Protein AF-A0A6B2LRW6-F1 (afdb_monomer_lite)

Foldseek 3Di:
DCPVQVDDDDPPDPVNVVCVVVVDDPQFADDDVRPDDSGDDDDDDDPDPDDVCVVVVVVVVVVVVVVVVVVVVVVVVVVVVVVVVVVVVVVVVVVVVVVVCVVVVVVVVVD

pLDDT: mean 87.36, std 7.26, range [53.78, 96.31]

Sequence (111 aa):
MAQGLSTPIDSKNKGFQMLLKMGYKEGQTIGKSKTGIKEPLPLYFKEDRAGIGDAVSTQNAEKFDNRKRKLEDEKNKTDFTKNQRRKIDSKKTTSSIIKIVTHICPQLDEQ

Structure (mmCIF, N/CA/C/O backbone):
data_AF-A0A6B2LRW6-F1
#
_entry.id   AF-A0A6B2LRW6-F1
#
loop_
_atom_site.group_PDB
_atom_site.id
_atom_site.type_symbol
_atom_site.label_atom_id
_atom_site.label_alt_id
_atom_site.label_comp_id
_atom_site.label_asym_id
_atom_site.label_entity_id
_atom_site.label_seq_id
_atom_site.pdbx_PDB_ins_code
_atom_site.Cartn_x
_atom_site.Cartn_y
_atom_site.Cartn_z
_atom_site.occupancy
_atom_site.B_iso_or_equiv
_atom_site.auth_seq_id
_atom_site.auth_comp_id
_atom_site.auth_asym_id
_atom_site.auth_atom_id
_atom_site.pdbx_PDB_model_num
ATOM 1 N N . MET A 1 1 ? -11.306 -13.309 5.985 1.00 53.78 1 MET A N 1
ATOM 2 C CA . MET A 1 1 ? -11.338 -13.393 7.467 1.00 53.78 1 MET A CA 1
ATOM 3 C C . MET A 1 1 ? -11.278 -12.027 8.181 1.00 53.78 1 MET A C 1
ATOM 5 O O . MET A 1 1 ? -11.100 -12.004 9.388 1.00 53.78 1 MET A O 1
ATOM 9 N N . ALA A 1 2 ? -11.502 -10.886 7.508 1.00 61.56 2 ALA A N 1
ATOM 10 C CA . ALA A 1 2 ? -11.421 -9.553 8.139 1.00 61.56 2 ALA A CA 1
ATOM 11 C C . ALA A 1 2 ? -12.759 -8.993 8.678 1.00 61.56 2 ALA A C 1
ATOM 13 O O . ALA A 1 2 ? -12.787 -7.914 9.262 1.00 61.56 2 ALA A O 1
ATOM 14 N N . GLN A 1 3 ? -13.874 -9.711 8.496 1.00 64.31 3 GLN A N 1
ATOM 15 C CA . GLN A 1 3 ? -15.220 -9.194 8.788 1.00 64.31 3 GLN A CA 1
ATOM 16 C C . GLN A 1 3 ? -15.404 -8.778 10.259 1.00 64.31 3 GLN A C 1
ATOM 18 O O . GLN A 1 3 ? -16.048 -7.769 10.520 1.00 64.31 3 GLN A O 1
ATOM 23 N N . GLY A 1 4 ? -14.773 -9.484 11.206 1.00 73.62 4 GLY A N 1
ATOM 24 C CA . GLY A 1 4 ? -14.889 -9.185 12.639 1.00 73.62 4 GLY A CA 1
ATOM 25 C C . GLY A 1 4 ? -14.174 -7.913 13.112 1.00 73.62 4 GLY A C 1
ATOM 26 O O . GLY A 1 4 ? -14.477 -7.434 14.197 1.00 73.62 4 GLY A O 1
ATOM 27 N N . LEU A 1 5 ? -13.245 -7.356 12.323 1.00 80.38 5 LEU A N 1
ATOM 28 C CA . LEU A 1 5 ? -12.550 -6.100 12.649 1.00 80.38 5 LEU A CA 1
ATOM 29 C C . LEU A 1 5 ? -13.197 -4.875 11.991 1.00 80.38 5 LEU A C 1
ATOM 31 O O . LEU A 1 5 ? -12.910 -3.750 12.387 1.00 80.38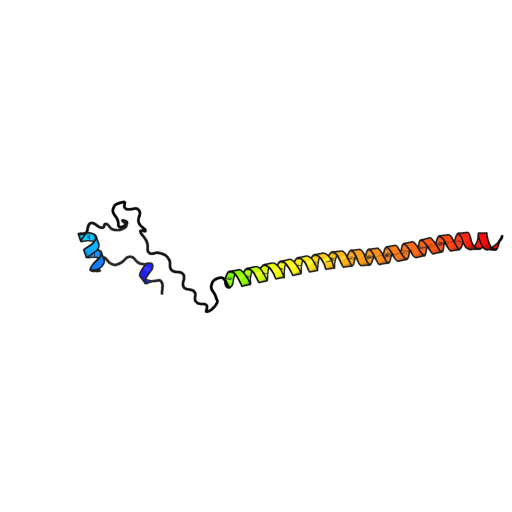 5 LEU A O 1
ATOM 35 N N . SER A 1 6 ? -14.053 -5.086 10.988 1.00 80.69 6 SER A N 1
ATOM 36 C CA . SER A 1 6 ? -14.677 -4.002 10.224 1.00 80.69 6 SER A CA 1
ATOM 37 C C . SER A 1 6 ? -15.953 -3.466 10.870 1.00 80.69 6 SER A C 1
ATOM 39 O O . SER A 1 6 ? -16.372 -2.356 10.550 1.00 80.69 6 SER A O 1
ATOM 41 N N . THR A 1 7 ? -16.602 -4.253 11.728 1.00 85.69 7 THR A N 1
ATOM 42 C CA . THR A 1 7 ? -17.865 -3.878 12.369 1.00 85.69 7 THR A CA 1
ATOM 43 C C . THR A 1 7 ? -17.651 -3.580 13.848 1.00 85.69 7 THR A C 1
ATOM 45 O O . THR A 1 7 ? -17.003 -4.380 14.530 1.00 85.69 7 THR A O 1
ATOM 48 N N . PRO A 1 8 ? -18.218 -2.484 14.382 1.00 84.69 8 PRO A N 1
ATOM 49 C CA . PRO A 1 8 ? -18.192 -2.234 15.815 1.00 84.69 8 PRO A CA 1
ATOM 50 C C . PRO A 1 8 ? -18.918 -3.353 16.574 1.00 84.69 8 PRO A C 1
ATOM 52 O O . PRO A 1 8 ? -19.867 -3.961 16.076 1.00 84.69 8 PRO A O 1
ATOM 55 N N . ILE A 1 9 ? -18.458 -3.623 17.796 1.00 88.00 9 ILE A N 1
ATOM 56 C CA . ILE A 1 9 ? -19.089 -4.599 18.689 1.00 88.00 9 ILE A CA 1
ATOM 57 C C . ILE A 1 9 ? -20.477 -4.084 19.097 1.00 88.00 9 ILE A C 1
ATOM 59 O O . ILE A 1 9 ? -20.622 -2.920 19.459 1.00 88.00 9 ILE A O 1
ATOM 63 N N . ASP A 1 10 ? -21.484 -4.962 19.079 1.00 90.38 10 ASP A N 1
ATOM 64 C CA . ASP A 1 10 ? -22.848 -4.617 19.491 1.00 90.38 10 ASP A CA 1
ATOM 65 C C . ASP A 1 10 ? -22.928 -4.229 20.981 1.00 90.38 10 ASP A C 1
ATOM 67 O O . ASP A 1 10 ? -22.291 -4.828 21.850 1.00 90.38 10 ASP A O 1
ATOM 71 N N . SER A 1 11 ? -23.810 -3.279 21.278 1.00 89.88 11 SER A N 1
ATOM 72 C CA . SER A 1 11 ? -24.218 -2.826 22.610 1.00 89.88 11 SER A CA 1
ATOM 73 C C . SER A 1 11 ? -24.648 -3.946 23.571 1.00 89.88 11 SER A C 1
ATOM 75 O O . SER A 1 11 ? -24.484 -3.843 24.791 1.00 89.88 11 SER A O 1
ATOM 77 N N . LYS A 1 12 ? -25.173 -5.058 23.042 1.00 94.12 12 LYS A N 1
ATOM 78 C CA . LYS A 1 12 ? -25.557 -6.243 23.827 1.00 94.12 12 LYS A CA 1
ATOM 79 C C . LYS A 1 12 ? -24.356 -7.059 24.311 1.00 94.12 12 LYS A C 1
ATOM 81 O O . LYS A 1 12 ? -24.509 -7.918 25.179 1.00 94.12 12 LYS A O 1
ATOM 86 N N . ASN A 1 13 ? -23.162 -6.814 23.772 1.00 93.81 13 ASN A N 1
ATOM 87 C CA . ASN A 1 13 ? -21.953 -7.511 24.181 1.00 93.81 13 ASN A CA 1
ATOM 88 C C . ASN A 1 13 ? -21.572 -7.130 25.621 1.00 93.81 13 ASN A C 1
ATOM 90 O O . ASN A 1 13 ? -21.430 -5.955 25.963 1.00 93.81 13 ASN A O 1
ATOM 94 N N . LYS A 1 14 ? -21.343 -8.139 26.467 1.00 96.31 14 LYS A N 1
ATOM 95 C CA . LYS A 1 14 ? -20.979 -7.943 27.879 1.00 96.31 14 LYS A CA 1
ATOM 96 C C . LYS A 1 14 ? -19.704 -7.108 28.055 1.00 96.31 14 LYS A C 1
ATOM 98 O O . LYS A 1 14 ? -19.637 -6.296 28.973 1.00 96.31 14 LYS A O 1
ATOM 103 N N . GLY A 1 15 ? -18.716 -7.273 27.175 1.00 93.75 15 GLY A N 1
ATOM 104 C CA . GLY A 1 15 ? -17.478 -6.494 27.200 1.00 93.75 15 GLY A CA 1
ATOM 105 C C . GLY A 1 15 ? -17.720 -5.016 26.902 1.00 93.75 15 GLY A C 1
ATOM 106 O O . GLY A 1 15 ? -17.191 -4.153 27.597 1.00 93.75 15 GLY A O 1
ATOM 107 N N . PHE A 1 16 ? -18.597 -4.715 25.942 1.00 93.88 16 PHE A N 1
ATOM 108 C CA . PHE A 1 16 ? -18.989 -3.341 25.638 1.00 93.88 16 PHE A CA 1
ATOM 109 C C . PHE A 1 16 ? -19.717 -2.679 26.820 1.00 93.88 16 PHE A C 1
ATOM 111 O O . PHE A 1 16 ? -19.375 -1.569 27.225 1.00 93.88 16 PHE A O 1
ATOM 118 N N . GLN A 1 17 ? -20.644 -3.398 27.458 1.00 95.81 17 GLN A N 1
ATOM 119 C CA . GLN A 1 17 ? -21.328 -2.919 28.666 1.00 95.81 17 GLN A CA 1
ATOM 120 C C . GLN A 1 17 ? -20.363 -2.680 29.834 1.00 95.81 17 GLN A C 1
ATOM 122 O O . GLN A 1 17 ? -20.522 -1.721 30.590 1.00 95.81 17 GLN A O 1
ATOM 127 N N . MET A 1 18 ? -19.354 -3.539 29.989 1.00 96.06 18 MET A N 1
ATOM 128 C CA . MET A 1 18 ? -18.320 -3.370 31.007 1.00 96.06 18 MET A CA 1
ATOM 129 C C . MET A 1 18 ? -17.465 -2.127 30.740 1.00 96.06 18 MET A C 1
ATOM 131 O O . MET A 1 18 ? -17.226 -1.355 31.666 1.00 96.06 18 MET A O 1
ATOM 135 N N . LEU A 1 19 ? -17.068 -1.887 29.486 1.00 93.62 19 LEU A N 1
ATOM 136 C CA . LEU A 1 19 ? -16.335 -0.682 29.095 1.00 93.62 19 LEU A CA 1
ATOM 137 C C . LEU A 1 19 ? -17.122 0.584 29.453 1.00 93.62 19 LEU A C 1
ATOM 139 O O . LEU A 1 19 ? -16.569 1.474 30.102 1.00 93.62 19 LEU A O 1
ATOM 143 N N . LEU A 1 20 ? -18.410 0.648 29.098 1.00 93.75 20 LEU A N 1
ATOM 144 C CA . LEU A 1 20 ? -19.276 1.783 29.443 1.00 93.75 20 LEU A CA 1
ATOM 145 C C . LEU A 1 20 ? -19.310 2.035 30.958 1.00 93.75 20 LEU A C 1
ATOM 147 O O . LEU A 1 20 ? -19.159 3.173 31.401 1.00 93.75 20 LEU A O 1
ATOM 151 N N . LYS A 1 21 ? -19.433 0.974 31.768 1.00 95.75 21 LYS A N 1
ATOM 152 C CA . LYS A 1 21 ? -19.405 1.072 33.240 1.00 95.75 21 LYS A CA 1
ATOM 153 C C . LYS A 1 21 ? -18.060 1.548 33.792 1.00 95.75 21 LYS A C 1
ATOM 155 O O . LYS A 1 21 ? -18.028 2.146 34.861 1.00 95.75 21 LYS A O 1
ATOM 160 N N . MET A 1 22 ? -16.966 1.321 33.069 1.00 93.50 22 MET A N 1
ATOM 161 C CA . MET A 1 22 ? -15.638 1.845 33.404 1.00 93.50 22 MET A CA 1
ATOM 162 C C . MET A 1 22 ? -15.395 3.270 32.881 1.00 93.50 22 MET A C 1
ATOM 164 O O . MET A 1 22 ? -14.281 3.781 32.976 1.00 93.50 22 MET A O 1
ATOM 168 N N . GLY A 1 23 ? -16.423 3.934 32.343 1.00 92.00 23 GLY A N 1
ATOM 169 C CA . GLY A 1 23 ? -16.342 5.315 31.865 1.00 92.00 23 GLY A CA 1
ATOM 170 C C . GLY A 1 23 ? -15.851 5.454 30.424 1.00 92.00 23 GLY A C 1
ATOM 171 O O . GLY A 1 23 ? -15.544 6.567 29.986 1.00 92.00 23 GLY A O 1
ATOM 172 N N . TYR A 1 24 ? -15.778 4.353 29.670 1.00 92.00 24 TYR A N 1
ATOM 173 C CA . TYR A 1 24 ? -15.616 4.414 28.220 1.00 92.00 24 TYR A CA 1
ATOM 174 C C . TYR A 1 24 ? -16.837 5.084 27.578 1.00 92.00 24 TYR A C 1
ATOM 176 O O . TYR A 1 24 ? -17.967 4.903 28.028 1.00 92.00 24 TYR A O 1
ATOM 184 N N . LYS A 1 25 ? -16.611 5.836 26.500 1.00 90.69 25 LYS A N 1
ATOM 185 C CA . LYS A 1 25 ? -17.663 6.420 25.663 1.00 90.69 25 LYS A CA 1
ATOM 186 C C . LYS A 1 25 ? -17.459 5.956 24.233 1.00 90.69 25 LYS A C 1
ATOM 188 O O . LYS A 1 25 ? -16.318 5.850 23.785 1.00 90.69 25 LYS A O 1
ATOM 193 N N . GLU A 1 26 ? -18.554 5.708 23.527 1.00 88.44 26 GLU A N 1
ATOM 194 C CA . GLU A 1 26 ? -18.515 5.265 22.136 1.00 88.44 26 GLU A CA 1
ATOM 195 C C . GLU A 1 26 ? -17.658 6.191 21.273 1.00 88.44 26 GLU A C 1
ATOM 197 O O . GLU A 1 26 ? -17.773 7.416 21.318 1.00 88.44 26 GLU A O 1
ATOM 202 N N . GLY A 1 27 ? -16.742 5.588 20.518 1.00 86.44 27 GLY A N 1
ATOM 203 C CA . GLY A 1 27 ? -15.826 6.308 19.643 1.00 86.44 27 GLY A CA 1
ATOM 204 C C . GLY A 1 27 ? -14.668 7.020 20.350 1.00 86.44 27 GLY A C 1
ATOM 205 O O . GLY A 1 27 ? -13.854 7.639 19.661 1.00 86.44 27 GLY A O 1
ATOM 206 N N . GLN A 1 28 ? -14.555 6.921 21.678 1.00 89.38 28 GLN A N 1
ATOM 207 C CA . GLN A 1 28 ? -13.398 7.402 22.428 1.00 89.38 28 GLN A CA 1
ATOM 208 C C . GLN A 1 28 ? -12.24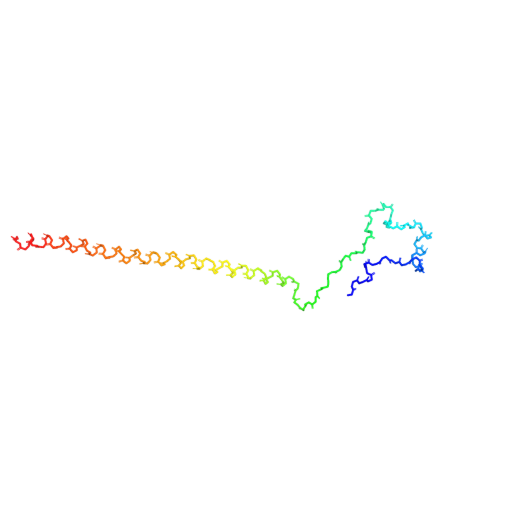5 6.390 22.353 1.00 89.38 28 GLN A C 1
ATOM 210 O O . GLN A 1 28 ? -12.447 5.191 22.174 1.00 89.38 28 GLN A O 1
ATOM 215 N N . THR A 1 29 ? -11.020 6.866 22.536 1.00 91.75 29 THR A N 1
ATOM 216 C CA . THR A 1 29 ? -9.835 6.027 22.749 1.00 91.75 29 THR A CA 1
ATOM 217 C C . THR A 1 29 ? -9.687 5.666 24.230 1.00 91.75 29 THR A C 1
ATOM 219 O O . THR A 1 29 ? -10.134 6.411 25.113 1.00 91.75 29 THR A O 1
ATOM 222 N N . ILE A 1 30 ? -8.986 4.572 24.512 1.00 89.00 30 ILE A N 1
ATOM 223 C CA . ILE A 1 30 ? -8.670 4.120 25.874 1.00 89.00 30 ILE A CA 1
ATOM 224 C C . ILE A 1 30 ? -7.356 4.771 26.359 1.00 89.00 30 ILE A C 1
ATOM 226 O O . ILE A 1 30 ? -6.507 5.152 25.554 1.00 89.00 30 ILE A O 1
ATOM 230 N N . GLY A 1 31 ? -7.189 4.909 27.680 1.00 88.56 31 GLY A N 1
ATOM 231 C CA . GLY A 1 31 ? -5.978 5.433 28.326 1.00 88.56 31 GLY A CA 1
ATOM 232 C C . GLY A 1 31 ? -6.133 6.852 28.884 1.00 88.56 31 GLY A C 1
ATOM 233 O O . GLY A 1 31 ? -7.039 7.589 28.500 1.00 88.56 31 GLY A O 1
ATOM 234 N N . LYS A 1 32 ? -5.236 7.241 29.803 1.00 89.44 32 LYS A N 1
ATOM 235 C CA . LYS A 1 32 ? -5.308 8.521 30.542 1.00 89.44 32 LYS A CA 1
ATOM 236 C C . LYS A 1 32 ? -5.352 9.740 29.616 1.00 89.44 32 LYS A C 1
ATOM 238 O O . LYS A 1 32 ? -6.186 10.618 29.800 1.00 89.44 32 LYS A O 1
ATOM 243 N N . SER A 1 33 ? -4.480 9.759 28.610 1.00 89.38 33 SER A N 1
ATOM 244 C CA . SER A 1 33 ? -4.321 10.895 27.694 1.00 89.38 33 SER A CA 1
ATOM 245 C C . SER A 1 33 ? -5.272 10.868 26.497 1.00 89.38 33 SER A C 1
ATOM 247 O O . SER A 1 33 ? -5.275 11.811 25.719 1.00 89.38 33 SER A O 1
ATOM 249 N N . LYS A 1 34 ? -6.068 9.802 26.324 1.00 86.31 34 LYS A N 1
ATOM 250 C CA . LYS A 1 34 ? -6.978 9.619 25.179 1.00 86.31 34 LYS A CA 1
ATOM 251 C C . LYS A 1 34 ? -6.321 9.831 23.795 1.00 86.31 34 LYS A C 1
ATOM 253 O O . LYS A 1 34 ? -6.935 10.372 22.882 1.00 86.31 34 LYS A O 1
ATOM 258 N N . THR A 1 35 ? -5.071 9.401 23.644 1.00 88.56 35 THR A N 1
ATOM 259 C CA . THR A 1 35 ? -4.296 9.467 22.388 1.00 88.56 35 THR A CA 1
ATOM 260 C C . THR A 1 35 ? -4.079 8.094 21.748 1.00 88.56 35 THR A C 1
ATOM 262 O O . THR A 1 35 ? -3.296 7.959 20.812 1.00 88.56 35 THR A O 1
ATOM 265 N N . GLY A 1 36 ? -4.726 7.054 22.282 1.00 89.38 36 GLY A N 1
ATOM 266 C CA . GLY A 1 36 ? -4.591 5.687 21.784 1.00 89.38 36 GLY A CA 1
ATOM 267 C C . GLY A 1 36 ? -5.229 5.481 20.409 1.00 89.38 36 GLY A C 1
ATOM 268 O O . GLY A 1 36 ? -5.914 6.349 19.876 1.00 89.38 36 GLY A O 1
ATOM 269 N N . ILE A 1 37 ? -5.041 4.291 19.846 1.00 90.69 37 ILE A N 1
ATOM 270 C CA . ILE A 1 37 ? -5.666 3.915 18.575 1.00 90.69 37 ILE A CA 1
ATOM 271 C C . ILE A 1 37 ? -7.164 3.663 18.816 1.00 90.69 37 ILE A C 1
ATOM 273 O O . ILE A 1 37 ? -7.539 2.970 19.763 1.00 90.69 37 ILE A O 1
ATOM 277 N N . LYS A 1 38 ? -8.021 4.266 17.984 1.00 88.44 38 LYS A N 1
ATOM 278 C CA . LYS A 1 38 ? -9.486 4.123 18.051 1.00 88.44 38 LYS A CA 1
ATOM 279 C C . LYS A 1 38 ? -9.989 2.876 17.323 1.00 88.44 38 LYS A C 1
ATOM 281 O O . LYS A 1 38 ? -10.960 2.265 17.757 1.00 88.44 38 LYS A O 1
ATOM 286 N N . GLU A 1 39 ? -9.343 2.533 16.218 1.00 87.25 39 GLU A N 1
ATOM 287 C CA . GLU A 1 39 ? -9.729 1.429 15.342 1.00 87.25 39 GLU A CA 1
ATOM 288 C C . GLU A 1 39 ? -8.730 0.272 15.454 1.00 87.25 39 GLU A C 1
ATOM 290 O O . GLU A 1 39 ? -7.569 0.490 15.808 1.00 87.25 39 GLU A O 1
ATOM 295 N N . PRO A 1 40 ? -9.144 -0.973 15.181 1.00 88.81 40 PRO A N 1
ATOM 296 C CA . PRO A 1 40 ? -8.217 -2.096 15.165 1.00 88.81 40 PRO A CA 1
ATOM 297 C C . PRO A 1 40 ? -7.102 -1.903 14.129 1.00 88.81 40 PRO A C 1
ATOM 299 O O . PRO A 1 40 ? -7.325 -1.350 13.053 1.00 88.81 40 PRO A O 1
ATOM 302 N N . LEU A 1 41 ? -5.899 -2.397 14.432 1.00 87.94 41 LEU A N 1
ATOM 303 C CA . LEU A 1 41 ? -4.788 -2.351 13.484 1.00 87.94 41 LEU A CA 1
ATOM 304 C C . LEU A 1 41 ? -5.101 -3.245 12.268 1.00 87.94 41 LEU A C 1
ATOM 306 O O . LEU A 1 41 ? -5.481 -4.406 12.463 1.00 87.94 41 LEU A O 1
ATOM 310 N N . PRO A 1 42 ? -4.921 -2.757 11.026 1.00 84.81 42 PRO A N 1
ATOM 311 C CA . PRO A 1 42 ? -5.108 -3.584 9.846 1.00 84.81 42 PRO A CA 1
ATOM 312 C C . PRO A 1 42 ? -4.068 -4.705 9.823 1.00 84.81 42 PRO A C 1
ATOM 314 O O . PRO A 1 42 ? -2.874 -4.481 10.027 1.00 84.81 42 PRO A O 1
ATOM 317 N N . LEU A 1 43 ? -4.539 -5.921 9.559 1.00 85.44 43 LEU A N 1
ATOM 318 C CA . LEU A 1 43 ? -3.695 -7.100 9.428 1.00 85.44 43 LEU A CA 1
ATOM 319 C C . LEU A 1 43 ? -3.556 -7.457 7.952 1.00 85.44 43 LEU A C 1
ATOM 321 O O . LEU A 1 43 ? -4.553 -7.614 7.247 1.00 85.44 43 LEU A O 1
ATOM 325 N N . TYR A 1 44 ? -2.314 -7.623 7.509 1.00 84.25 44 TYR A N 1
ATOM 326 C CA . TYR A 1 44 ? -1.994 -8.114 6.176 1.00 84.25 44 TYR A CA 1
ATOM 327 C C . TYR A 1 44 ? -1.595 -9.578 6.288 1.00 84.25 44 TYR A C 1
ATOM 329 O O . TYR A 1 44 ? -0.561 -9.908 6.870 1.00 84.25 44 TYR A O 1
ATOM 337 N N . PHE A 1 45 ? -2.430 -10.460 5.750 1.00 84.38 45 PHE A N 1
ATOM 338 C CA . PHE A 1 45 ? -2.119 -11.879 5.689 1.00 84.38 45 PHE A CA 1
ATOM 339 C C . PHE A 1 45 ? -1.351 -12.157 4.409 1.00 84.38 45 PHE A C 1
ATOM 341 O O . PHE A 1 45 ? -1.792 -11.806 3.317 1.00 84.38 45 PHE A O 1
ATOM 348 N N . LYS A 1 46 ? -0.190 -12.787 4.554 1.00 86.94 46 LYS A N 1
ATOM 349 C CA . LYS A 1 46 ? 0.539 -13.315 3.413 1.00 86.94 46 LYS A CA 1
ATOM 350 C C . LYS A 1 46 ? -0.083 -14.654 3.030 1.00 86.94 46 LYS A C 1
ATOM 352 O O . LYS A 1 46 ? -0.038 -15.590 3.823 1.00 86.94 46 LYS A O 1
ATOM 357 N N . GLU A 1 47 ? -0.670 -14.726 1.843 1.00 87.88 47 GLU A N 1
ATOM 358 C CA . GLU A 1 47 ? -1.260 -15.966 1.317 1.00 87.88 47 GLU A CA 1
ATOM 359 C C . GLU A 1 47 ? -0.187 -16.896 0.723 1.00 87.88 47 GLU A C 1
ATOM 361 O O . GLU A 1 47 ? -0.350 -18.117 0.684 1.00 87.88 47 GLU A O 1
ATOM 366 N N . ASP A 1 48 ? 0.954 -16.326 0.338 1.00 87.38 48 ASP A N 1
ATOM 367 C CA . ASP A 1 48 ? 2.030 -17.040 -0.337 1.00 87.38 48 ASP A CA 1
ATOM 368 C C . ASP A 1 48 ? 3.001 -17.698 0.648 1.00 87.38 48 ASP A C 1
ATOM 370 O O . ASP A 1 48 ? 3.295 -17.183 1.729 1.00 87.38 48 ASP A O 1
ATOM 374 N N . ARG A 1 49 ? 3.632 -18.789 0.204 1.00 90.44 49 ARG A N 1
ATOM 375 C CA . ARG A 1 49 ? 4.702 -19.480 0.951 1.00 90.44 49 ARG A CA 1
ATOM 376 C C . ARG A 1 49 ? 6.099 -18.898 0.723 1.00 90.44 49 ARG A C 1
ATOM 378 O O . ARG A 1 49 ? 7.077 -19.449 1.219 1.00 90.44 49 ARG A O 1
ATOM 385 N N . ALA A 1 50 ? 6.201 -17.822 -0.052 1.00 88.50 50 ALA A N 1
ATOM 386 C CA . ALA A 1 50 ? 7.468 -17.175 -0.363 1.00 88.50 50 ALA A CA 1
ATOM 387 C C . ALA A 1 50 ? 8.189 -16.669 0.902 1.00 88.50 50 ALA A C 1
ATOM 389 O O . ALA A 1 50 ? 7.573 -16.458 1.952 1.00 88.50 50 ALA A O 1
ATOM 390 N N . GLY A 1 51 ? 9.486 -16.381 0.800 1.00 89.69 51 GLY A N 1
ATOM 391 C CA . GLY A 1 51 ? 10.240 -15.717 1.869 1.00 89.69 51 GLY A CA 1
ATOM 392 C C . GLY A 1 51 ? 9.782 -14.270 2.098 1.00 89.69 51 GLY A C 1
ATOM 393 O O . GLY A 1 51 ? 9.157 -13.645 1.234 1.00 89.69 51 GLY A O 1
ATOM 394 N N . ILE A 1 52 ? 10.055 -13.711 3.278 1.00 87.50 52 ILE A N 1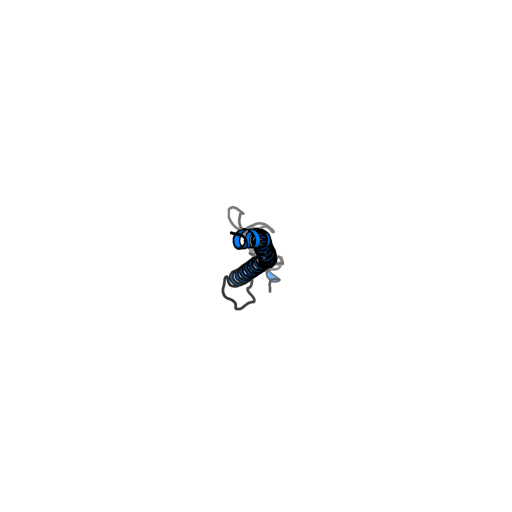
ATOM 395 C CA . ILE A 1 52 ? 9.888 -12.266 3.504 1.00 87.50 52 ILE A CA 1
ATOM 396 C C . ILE A 1 52 ? 10.876 -11.526 2.588 1.00 87.50 52 ILE A C 1
ATOM 398 O O . ILE A 1 52 ? 12.040 -11.898 2.510 1.00 87.50 52 ILE A O 1
ATOM 402 N N . GLY A 1 53 ? 10.401 -10.500 1.876 1.00 86.25 53 GLY A N 1
ATOM 403 C CA . GLY A 1 53 ? 11.209 -9.725 0.924 1.00 86.25 53 GLY A CA 1
ATOM 404 C C . GLY A 1 53 ? 11.259 -10.281 -0.506 1.00 86.25 53 GLY A C 1
ATOM 405 O O . GLY A 1 53 ? 11.744 -9.589 -1.398 1.00 86.25 53 GLY A O 1
ATOM 406 N N . ASP A 1 54 ? 10.703 -11.468 -0.760 1.00 88.31 54 ASP A N 1
ATOM 407 C CA . ASP A 1 54 ? 10.771 -12.116 -2.078 1.00 88.31 54 ASP A CA 1
ATOM 408 C C . ASP A 1 54 ? 10.092 -11.293 -3.187 1.00 88.31 54 ASP A C 1
ATOM 410 O O . ASP A 1 54 ? 10.678 -11.059 -4.238 1.00 88.31 54 ASP A O 1
ATOM 414 N N . ALA A 1 55 ? 8.919 -10.716 -2.903 1.00 83.56 55 ALA A N 1
ATOM 415 C CA . ALA A 1 55 ? 8.211 -9.841 -3.844 1.00 83.56 55 ALA A CA 1
ATOM 416 C C . ALA A 1 55 ? 9.029 -8.605 -4.268 1.00 83.56 55 ALA A C 1
ATOM 418 O O . ALA A 1 55 ? 8.865 -8.090 -5.370 1.00 83.56 55 ALA A O 1
ATOM 419 N N . VAL A 1 56 ? 9.917 -8.111 -3.401 1.00 84.62 56 VAL A N 1
ATOM 420 C CA . VAL A 1 56 ? 10.805 -6.987 -3.731 1.00 84.62 56 VAL A CA 1
ATOM 421 C C . VAL A 1 56 ? 11.961 -7.471 -4.606 1.00 84.62 56 VAL A C 1
ATOM 423 O O . VAL A 1 56 ? 12.353 -6.783 -5.546 1.00 84.62 56 VAL A O 1
ATOM 426 N N . SER A 1 57 ? 12.484 -8.666 -4.323 1.00 81.25 57 SER A N 1
ATOM 427 C CA . SER A 1 57 ? 13.542 -9.301 -5.112 1.00 81.25 57 SER A CA 1
ATOM 428 C C . SER A 1 57 ? 13.096 -9.557 -6.552 1.00 81.25 57 SER A C 1
ATOM 430 O O . SER A 1 57 ? 13.776 -9.134 -7.488 1.00 81.25 57 SER A O 1
ATOM 432 N N . THR A 1 58 ? 11.920 -10.162 -6.739 1.00 82.38 58 THR A N 1
ATOM 433 C CA . THR A 1 58 ? 11.374 -10.477 -8.067 1.00 82.38 58 THR A CA 1
ATOM 434 C C . THR A 1 58 ? 11.109 -9.215 -8.883 1.00 82.38 58 THR A C 1
ATOM 436 O O . THR A 1 58 ? 11.590 -9.103 -10.008 1.00 82.38 58 THR A O 1
ATOM 439 N N . GLN A 1 59 ? 10.468 -8.202 -8.294 1.00 84.69 59 GLN A N 1
ATOM 440 C CA . GLN A 1 59 ? 10.246 -6.916 -8.964 1.00 84.69 59 GLN A CA 1
ATOM 441 C C . GLN A 1 59 ? 11.550 -6.216 -9.356 1.00 84.69 59 GLN A C 1
ATOM 443 O O . GLN A 1 59 ? 11.624 -5.553 -10.393 1.00 84.69 59 GLN A O 1
ATOM 448 N N . ASN A 1 60 ? 12.583 -6.311 -8.519 1.00 86.75 60 ASN A N 1
ATOM 449 C CA . ASN A 1 60 ? 13.875 -5.722 -8.834 1.00 86.75 60 ASN A CA 1
ATOM 450 C C . ASN A 1 60 ? 14.552 -6.476 -9.979 1.00 86.75 60 ASN A C 1
ATOM 452 O O . ASN A 1 60 ? 15.022 -5.825 -10.910 1.00 86.75 60 ASN A O 1
ATOM 456 N N . ALA A 1 61 ? 14.548 -7.811 -9.955 1.00 87.75 61 ALA A N 1
ATOM 457 C CA . ALA A 1 61 ? 15.075 -8.638 -11.038 1.00 87.75 61 ALA A CA 1
ATOM 458 C C . ALA A 1 61 ? 14.405 -8.303 -12.382 1.00 87.75 61 ALA A C 1
ATOM 460 O O . ALA A 1 61 ? 15.095 -7.982 -13.349 1.00 87.75 61 ALA A O 1
ATOM 461 N N . GLU A 1 62 ? 13.072 -8.219 -12.413 1.00 90.00 62 GLU A N 1
ATOM 462 C CA . GLU A 1 62 ? 12.318 -7.823 -13.610 1.00 90.00 62 GLU A CA 1
ATOM 463 C C . GLU A 1 62 ? 12.701 -6.422 -14.113 1.00 90.00 62 GLU A C 1
ATOM 465 O O . GLU A 1 62 ? 12.847 -6.191 -15.318 1.00 90.00 62 GLU A O 1
ATOM 470 N N . LYS A 1 63 ? 12.896 -5.455 -13.208 1.00 91.38 63 LYS A N 1
ATOM 471 C CA . LYS A 1 63 ? 13.349 -4.102 -13.574 1.00 91.38 63 LYS A CA 1
ATOM 472 C C . LYS A 1 63 ? 14.759 -4.113 -14.163 1.00 91.38 63 LYS A C 1
ATOM 474 O O . LYS A 1 63 ? 15.009 -3.385 -15.129 1.00 91.38 63 LYS A O 1
ATOM 479 N N . PHE A 1 64 ? 15.672 -4.909 -13.607 1.00 91.50 64 PHE A N 1
ATOM 480 C CA . PHE A 1 64 ? 17.033 -5.049 -14.126 1.00 91.50 64 PHE A CA 1
ATOM 481 C C . PHE A 1 64 ? 17.037 -5.663 -15.527 1.00 91.50 64 PHE A C 1
ATOM 483 O O . PHE A 1 64 ? 17.665 -5.096 -16.426 1.00 91.50 64 PHE A O 1
ATOM 490 N N . ASP A 1 65 ? 16.282 -6.738 -15.743 1.00 92.44 65 ASP A N 1
ATOM 491 C CA . ASP A 1 65 ? 16.178 -7.398 -17.047 1.00 92.44 65 ASP A CA 1
ATOM 492 C C . ASP A 1 65 ? 15.579 -6.472 -18.109 1.00 92.44 65 ASP A C 1
ATOM 494 O O . ASP A 1 65 ? 16.120 -6.338 -19.211 1.00 92.44 65 ASP A O 1
ATOM 498 N N . ASN A 1 66 ? 14.520 -5.738 -17.759 1.00 92.12 66 ASN A N 1
ATOM 499 C CA . ASN A 1 66 ? 13.922 -4.743 -18.645 1.00 92.12 66 ASN A CA 1
ATOM 500 C C . ASN A 1 66 ? 14.902 -3.621 -19.006 1.00 92.12 66 ASN A C 1
ATOM 502 O O . ASN A 1 66 ? 14.951 -3.180 -20.157 1.00 92.12 66 ASN A O 1
ATOM 506 N N . ARG A 1 67 ? 15.709 -3.155 -18.046 1.00 93.69 67 ARG A N 1
ATOM 507 C CA . ARG A 1 67 ? 16.738 -2.140 -18.306 1.00 93.69 67 ARG A CA 1
ATOM 508 C C . ARG A 1 67 ? 17.834 -2.683 -19.220 1.00 93.69 67 ARG A C 1
ATOM 510 O O . ARG A 1 67 ? 18.270 -1.968 -20.120 1.00 93.69 67 ARG A O 1
ATOM 517 N N . LYS A 1 68 ? 18.256 -3.932 -19.013 1.00 93.81 68 LYS A N 1
ATOM 518 C CA . LYS A 1 68 ? 19.275 -4.592 -19.832 1.00 93.81 68 LYS A CA 1
ATOM 519 C C . LYS A 1 68 ? 18.809 -4.750 -21.281 1.00 93.81 68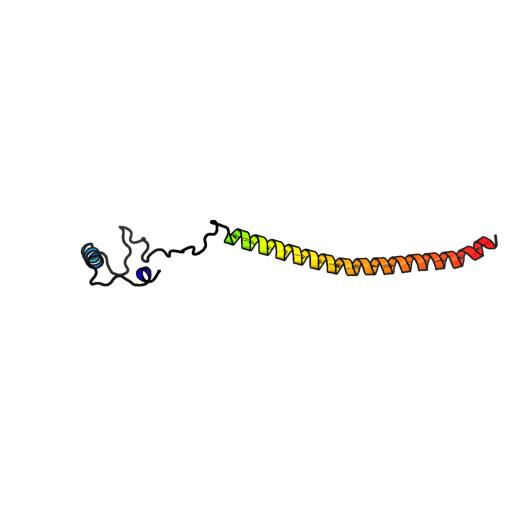 LYS A C 1
ATOM 521 O O . LYS A 1 68 ? 19.541 -4.335 -22.174 1.00 93.81 68 LYS A O 1
ATOM 526 N N . ARG A 1 69 ? 17.577 -5.224 -21.506 1.00 92.81 69 ARG A N 1
ATOM 527 C CA . ARG A 1 69 ? 16.982 -5.318 -22.853 1.00 92.81 69 ARG A CA 1
ATOM 528 C C . ARG A 1 69 ? 16.949 -3.972 -23.569 1.00 92.81 69 ARG A C 1
ATOM 530 O O . ARG A 1 69 ? 17.440 -3.875 -24.684 1.00 92.81 69 ARG A O 1
ATOM 537 N N . LYS A 1 70 ? 16.477 -2.912 -22.902 1.00 91.50 70 LYS A N 1
ATOM 538 C CA . LYS A 1 70 ? 16.460 -1.560 -23.491 1.00 91.50 70 LYS A CA 1
ATOM 539 C C . LYS A 1 70 ? 17.853 -1.088 -23.919 1.00 91.50 70 LYS A C 1
ATOM 541 O O . LYS A 1 70 ? 17.999 -0.514 -24.992 1.00 91.50 70 LYS A O 1
ATOM 546 N N . LEU A 1 71 ? 18.875 -1.343 -23.099 1.00 91.19 71 LEU A N 1
ATOM 547 C CA . LEU A 1 71 ? 20.260 -0.989 -23.425 1.00 91.19 71 LEU A CA 1
ATOM 548 C C . LEU A 1 71 ? 20.810 -1.809 -24.602 1.00 91.19 71 LEU A C 1
ATOM 550 O O . LEU A 1 71 ? 21.562 -1.276 -25.416 1.00 91.19 71 LEU A O 1
ATOM 554 N N . GLU A 1 72 ? 20.466 -3.093 -24.693 1.00 91.25 72 GLU A N 1
ATOM 555 C CA . GLU A 1 72 ? 20.845 -3.951 -25.822 1.00 91.25 72 GLU A CA 1
ATOM 556 C C . GLU A 1 72 ? 20.161 -3.504 -27.121 1.00 91.25 72 GLU A C 1
ATOM 558 O O . GLU A 1 72 ? 20.830 -3.380 -28.148 1.00 91.25 72 GLU A O 1
ATOM 563 N N . ASP A 1 73 ? 18.877 -3.153 -27.070 1.00 89.75 73 ASP A N 1
ATOM 564 C CA . ASP A 1 73 ? 18.128 -2.627 -28.216 1.00 89.75 73 ASP A CA 1
ATOM 565 C C . ASP A 1 73 ? 18.716 -1.303 -28.728 1.00 89.75 73 ASP A C 1
ATOM 567 O O . ASP A 1 73 ? 18.900 -1.116 -29.937 1.00 89.75 73 ASP A O 1
ATOM 571 N N . GLU A 1 74 ? 19.078 -0.389 -27.821 1.00 88.31 74 GLU A N 1
ATOM 572 C CA . GLU A 1 74 ? 19.745 0.864 -28.186 1.00 88.31 74 GLU A CA 1
ATOM 573 C C . GLU A 1 74 ? 21.111 0.620 -28.834 1.00 88.31 74 GLU A C 1
ATOM 575 O O . GLU A 1 74 ? 21.414 1.212 -29.877 1.00 88.31 74 GLU A O 1
ATOM 580 N N . LYS A 1 75 ? 21.925 -0.285 -28.275 1.00 88.62 75 LYS A N 1
ATOM 581 C CA . LYS A 1 75 ? 23.219 -0.661 -28.864 1.00 88.62 75 LYS A CA 1
ATOM 582 C C . LYS A 1 75 ? 23.039 -1.214 -30.273 1.00 88.62 75 LYS A C 1
ATOM 584 O O . LYS A 1 75 ? 23.617 -0.653 -31.206 1.00 88.62 75 LYS A O 1
ATOM 589 N N . ASN A 1 76 ? 22.155 -2.196 -30.441 1.00 86.38 76 A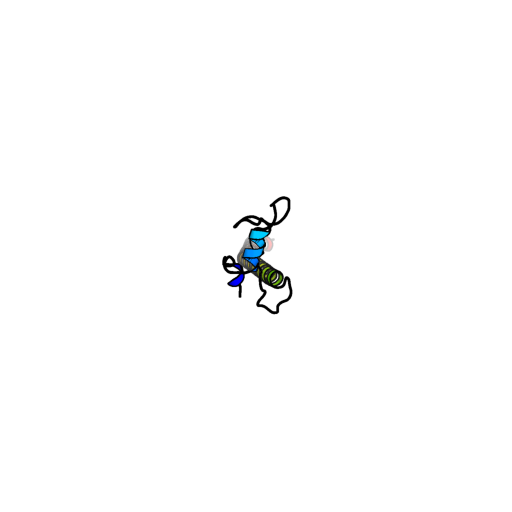SN A N 1
ATOM 590 C CA . ASN A 1 76 ? 21.859 -2.830 -31.725 1.00 86.38 76 ASN A CA 1
ATOM 591 C C . ASN A 1 76 ? 21.437 -1.805 -32.792 1.00 86.38 76 ASN A C 1
ATOM 593 O O . ASN A 1 76 ? 21.910 -1.850 -33.932 1.00 86.38 76 ASN A O 1
ATOM 597 N N . LYS A 1 77 ? 20.610 -0.818 -32.419 1.00 84.00 77 LYS A N 1
ATOM 598 C CA . LYS A 1 77 ? 20.197 0.271 -33.318 1.00 84.00 77 LYS A CA 1
ATOM 599 C C . LYS A 1 77 ? 21.375 1.148 -33.754 1.00 84.00 77 LYS A C 1
ATOM 601 O O . LYS A 1 77 ? 21.483 1.513 -34.932 1.00 84.00 77 LYS A O 1
ATOM 606 N N . THR A 1 78 ? 22.277 1.488 -32.833 1.00 84.38 78 THR A N 1
ATOM 607 C CA . THR A 1 78 ? 23.475 2.273 -33.178 1.00 84.38 78 THR A CA 1
ATOM 608 C C . THR A 1 78 ? 24.473 1.474 -34.013 1.00 84.38 78 THR A C 1
ATOM 610 O O . THR A 1 78 ? 25.104 2.034 -34.913 1.00 84.38 78 THR A O 1
ATOM 613 N N . ASP A 1 79 ? 24.586 0.171 -33.768 1.00 88.50 79 ASP A N 1
ATOM 614 C CA . ASP A 1 79 ? 25.557 -0.696 -34.426 1.00 88.50 79 ASP A CA 1
ATOM 615 C C . ASP A 1 79 ? 25.205 -0.943 -35.893 1.00 88.50 79 ASP A C 1
ATOM 617 O O . ASP A 1 79 ? 26.099 -0.897 -36.742 1.00 88.50 79 ASP A O 1
ATOM 621 N N . PHE A 1 80 ? 23.917 -1.063 -36.237 1.00 80.00 80 PHE A N 1
ATOM 622 C CA . PHE A 1 80 ? 23.481 -1.125 -37.637 1.00 80.00 80 PHE A CA 1
ATOM 623 C C . PHE A 1 80 ? 23.950 0.100 -38.438 1.00 80.00 80 PHE A C 1
ATOM 625 O O . PHE A 1 80 ? 24.550 -0.028 -39.510 1.00 80.00 80 PHE A O 1
ATOM 632 N N . THR A 1 81 ? 23.741 1.297 -37.885 1.00 82.06 81 THR A N 1
ATOM 633 C CA . THR A 1 81 ? 24.109 2.562 -38.540 1.00 82.06 81 THR A CA 1
ATOM 634 C C . THR A 1 81 ? 25.627 2.711 -38.660 1.00 82.06 81 THR A C 1
ATOM 636 O O . THR A 1 81 ? 26.134 3.101 -39.714 1.00 82.06 81 THR A O 1
ATOM 639 N N . LYS A 1 82 ? 26.377 2.365 -37.606 1.00 88.38 82 LYS A N 1
ATOM 640 C CA . LYS A 1 82 ? 27.849 2.386 -37.622 1.00 88.38 82 LYS A CA 1
ATOM 641 C C . LYS A 1 82 ? 28.412 1.408 -38.651 1.00 88.38 82 LYS A C 1
ATOM 643 O O . LYS A 1 82 ? 29.322 1.770 -39.393 1.00 88.38 82 LYS A O 1
ATOM 648 N N . ASN A 1 83 ? 27.870 0.193 -38.724 1.00 86.31 83 ASN A N 1
ATOM 649 C CA . ASN A 1 83 ? 28.349 -0.829 -39.649 1.00 86.31 83 ASN A CA 1
ATOM 650 C C . ASN A 1 83 ? 28.067 -0.451 -41.114 1.00 86.31 83 ASN A C 1
ATOM 652 O O . ASN A 1 83 ? 28.924 -0.643 -41.975 1.00 86.31 83 ASN A O 1
ATOM 656 N N . GLN A 1 84 ? 26.910 0.158 -41.402 1.00 85.00 84 GLN A N 1
ATOM 657 C CA . GLN A 1 84 ? 26.634 0.721 -42.728 1.00 85.00 84 GLN A CA 1
ATOM 658 C C . GLN A 1 84 ? 27.609 1.843 -43.105 1.00 85.00 84 GLN A C 1
ATOM 660 O O . GLN A 1 84 ? 28.167 1.809 -44.201 1.00 85.00 84 GLN A O 1
ATOM 665 N N . ARG A 1 85 ? 27.875 2.798 -42.200 1.00 88.00 85 ARG A N 1
ATOM 666 C CA . ARG A 1 85 ? 28.848 3.879 -42.451 1.00 88.00 85 ARG A CA 1
ATOM 667 C C . ARG A 1 85 ? 30.241 3.332 -42.758 1.00 88.00 85 ARG A C 1
ATOM 669 O O . ARG A 1 85 ? 30.801 3.683 -43.788 1.00 88.00 85 ARG A O 1
ATOM 676 N N . ARG A 1 86 ? 30.735 2.375 -41.961 1.00 89.12 86 ARG A N 1
ATOM 677 C CA . ARG A 1 86 ? 32.036 1.715 -42.192 1.00 89.12 86 ARG A CA 1
ATOM 678 C C . ARG A 1 86 ? 32.157 1.108 -43.594 1.00 89.12 86 ARG A C 1
ATOM 680 O O . ARG A 1 86 ? 33.197 1.254 -44.229 1.00 89.12 86 ARG A O 1
ATOM 687 N N . LYS A 1 87 ? 31.100 0.454 -44.093 1.00 89.12 87 LYS A N 1
ATOM 688 C CA . LYS A 1 87 ? 31.069 -0.123 -45.452 1.00 89.12 87 LYS A CA 1
ATOM 689 C C . LYS A 1 87 ? 31.068 0.937 -46.557 1.00 89.12 87 LYS A C 1
ATOM 691 O O . LYS A 1 87 ? 31.590 0.686 -47.638 1.00 89.12 87 LYS A O 1
ATOM 696 N N . ILE A 1 88 ? 30.441 2.088 -46.325 1.00 89.62 88 ILE A N 1
ATOM 697 C CA . ILE A 1 88 ? 30.437 3.202 -47.282 1.00 89.62 88 ILE A CA 1
ATOM 698 C C . ILE A 1 88 ? 31.812 3.873 -47.301 1.00 89.62 88 ILE A C 1
ATOM 700 O O . ILE A 1 88 ? 32.353 4.125 -48.377 1.00 89.62 88 ILE A O 1
ATOM 704 N N . ASP A 1 89 ? 32.391 4.120 -46.129 1.00 91.19 89 ASP A N 1
ATOM 705 C CA . ASP A 1 89 ? 33.690 4.775 -45.994 1.00 91.19 89 ASP A CA 1
ATOM 706 C C . ASP A 1 89 ? 34.807 3.926 -46.616 1.00 91.19 89 ASP A C 1
ATOM 708 O O . ASP A 1 89 ? 35.622 4.457 -47.364 1.00 91.19 89 ASP A O 1
ATOM 712 N N . SER A 1 90 ? 34.790 2.597 -46.447 1.00 90.06 90 SER A N 1
ATOM 713 C CA . SER A 1 90 ? 35.770 1.711 -47.097 1.00 90.06 90 SER A CA 1
ATOM 714 C C . SER A 1 90 ? 35.695 1.746 -48.630 1.00 90.06 90 SER A C 1
ATOM 716 O O . SER A 1 90 ? 36.725 1.789 -49.310 1.00 90.06 90 SER A O 1
ATOM 718 N N . LYS A 1 91 ? 34.482 1.791 -49.199 1.00 92.25 91 LYS A N 1
ATOM 719 C CA . LYS A 1 91 ? 34.270 1.943 -50.649 1.00 92.25 91 LYS A CA 1
ATOM 720 C C . LYS A 1 91 ? 34.747 3.303 -51.163 1.00 92.25 91 LYS A C 1
ATOM 722 O O . LYS A 1 91 ? 35.331 3.380 -52.240 1.00 92.25 91 LYS A O 1
ATOM 727 N N . LYS A 1 92 ? 34.525 4.379 -50.403 1.00 92.69 92 LYS A N 1
ATOM 728 C CA . LYS A 1 92 ? 35.027 5.715 -50.756 1.00 92.69 92 LYS A CA 1
ATOM 729 C C . LYS A 1 92 ? 36.551 5.751 -50.745 1.00 92.69 92 LYS A C 1
ATOM 731 O O . LYS A 1 92 ? 37.134 6.220 -51.713 1.00 92.69 92 LYS A O 1
ATOM 736 N N . THR A 1 93 ? 37.188 5.209 -49.708 1.00 93.44 93 THR A N 1
ATOM 737 C CA . THR A 1 93 ? 38.652 5.162 -49.595 1.00 93.44 93 THR A CA 1
ATOM 738 C C . THR A 1 93 ? 39.283 4.394 -50.752 1.00 93.44 93 THR A C 1
ATOM 740 O O . THR A 1 93 ? 40.188 4.909 -51.399 1.00 93.44 93 THR A O 1
ATOM 743 N N . THR A 1 94 ? 38.775 3.200 -51.071 1.00 93.81 94 THR A N 1
ATOM 744 C CA . THR A 1 94 ? 39.273 2.406 -52.211 1.00 93.81 94 THR A CA 1
ATOM 745 C C . THR A 1 94 ? 39.074 3.127 -53.541 1.00 93.81 94 THR A C 1
ATOM 747 O O . THR A 1 94 ? 40.004 3.194 -54.337 1.00 93.81 94 THR A O 1
ATOM 750 N N . SER A 1 95 ? 37.909 3.745 -53.762 1.00 92.50 95 SER A N 1
ATOM 751 C CA . SER A 1 95 ? 37.666 4.556 -54.960 1.00 92.50 95 SER A CA 1
ATOM 752 C C . SER A 1 95 ? 38.629 5.744 -55.066 1.00 92.50 95 SER A C 1
ATOM 754 O O . SER A 1 95 ? 39.162 5.992 -56.145 1.00 92.50 95 SER A O 1
ATOM 756 N N . SER A 1 96 ? 38.888 6.457 -53.965 1.00 92.75 96 SER A N 1
ATOM 757 C CA . SER A 1 96 ? 39.852 7.563 -53.931 1.00 92.75 96 SER A CA 1
ATOM 758 C C . SER A 1 96 ? 41.271 7.094 -54.247 1.00 92.75 96 SER A C 1
ATOM 760 O O . SER A 1 96 ? 41.946 7.730 -55.049 1.00 92.75 96 SER A O 1
ATOM 762 N N . ILE A 1 97 ? 41.703 5.963 -53.679 1.00 93.75 97 ILE A N 1
ATOM 763 C CA . ILE A 1 97 ? 43.014 5.365 -53.971 1.00 93.75 97 ILE A CA 1
ATOM 764 C C . ILE A 1 97 ? 43.116 5.010 -55.457 1.00 93.75 97 ILE A C 1
ATOM 766 O O . ILE A 1 97 ? 44.079 5.404 -56.105 1.00 93.75 97 ILE A O 1
ATOM 770 N N . ILE A 1 98 ? 42.111 4.328 -56.016 1.00 93.44 98 ILE A N 1
ATOM 771 C CA . ILE A 1 98 ? 42.106 3.935 -57.432 1.00 93.44 98 ILE A CA 1
ATOM 772 C C . ILE A 1 98 ? 42.234 5.164 -58.336 1.00 93.44 98 ILE A C 1
ATOM 774 O O . ILE A 1 98 ? 43.063 5.150 -59.235 1.00 93.44 98 ILE A O 1
ATOM 778 N N . LYS A 1 99 ? 41.485 6.244 -58.070 1.00 91.38 99 LYS A N 1
ATOM 779 C CA . LYS A 1 99 ? 41.561 7.491 -58.857 1.00 91.38 99 LYS A CA 1
ATOM 780 C C . LYS A 1 99 ? 42.964 8.099 -58.872 1.00 91.38 99 LYS A C 1
ATOM 782 O O . LYS A 1 99 ? 43.417 8.566 -59.914 1.00 91.38 99 LYS A O 1
ATOM 787 N N . ILE A 1 100 ? 43.636 8.096 -57.722 1.00 92.19 100 ILE A N 1
ATOM 788 C CA . ILE A 1 100 ? 45.006 8.602 -57.592 1.00 92.19 100 ILE A CA 1
ATOM 789 C C . ILE A 1 100 ? 45.960 7.726 -58.413 1.00 92.19 100 ILE A C 1
ATOM 791 O O . ILE A 1 100 ? 46.704 8.239 -59.243 1.00 92.19 100 ILE A O 1
ATOM 795 N N . VAL A 1 101 ? 45.889 6.405 -58.239 1.00 90.88 101 VAL A N 1
ATOM 796 C CA . VAL A 1 101 ? 46.749 5.439 -58.939 1.00 90.88 101 VAL A CA 1
ATOM 797 C C . VAL A 1 101 ? 46.553 5.515 -60.455 1.00 90.88 101 VAL A C 1
ATOM 799 O O . VAL A 1 101 ? 47.533 5.587 -61.184 1.00 90.88 101 VAL A O 1
ATOM 802 N N . THR A 1 102 ? 45.312 5.600 -60.947 1.00 88.62 102 THR A N 1
ATOM 803 C CA . THR A 1 102 ? 45.037 5.714 -62.391 1.00 88.62 102 THR A CA 1
ATOM 804 C C . THR A 1 102 ? 45.615 6.974 -63.021 1.00 88.62 102 THR A C 1
ATOM 806 O O . THR A 1 102 ? 45.914 6.969 -64.208 1.00 88.62 102 THR A O 1
ATOM 809 N N . HIS A 1 103 ? 45.746 8.053 -62.249 1.00 86.62 103 HIS A N 1
ATOM 810 C CA . HIS A 1 103 ? 46.292 9.310 -62.749 1.00 86.62 103 HIS A CA 1
ATOM 811 C C . HIS A 1 103 ? 47.821 9.340 -62.672 1.00 86.62 103 HIS A C 1
ATOM 813 O O . HIS A 1 103 ? 48.463 9.901 -63.551 1.00 86.62 103 HIS A O 1
ATOM 819 N N . ILE A 1 104 ? 48.404 8.759 -61.622 1.00 88.44 104 ILE A N 1
ATOM 820 C CA . ILE A 1 104 ? 49.843 8.841 -61.347 1.00 88.44 104 ILE A CA 1
ATOM 821 C C . ILE A 1 104 ? 50.628 7.721 -62.046 1.00 88.44 104 ILE A C 1
ATOM 823 O O . ILE A 1 104 ? 51.716 7.984 -62.541 1.00 88.44 104 ILE A O 1
ATOM 827 N N . CYS A 1 105 ? 50.100 6.493 -62.134 1.00 83.00 105 CYS A N 1
ATOM 828 C CA . CYS A 1 105 ? 50.809 5.368 -62.762 1.00 83.00 105 CYS A CA 1
ATOM 829 C C . CYS A 1 105 ? 51.265 5.645 -64.205 1.00 83.00 105 CYS A C 1
ATOM 831 O O . CYS A 1 105 ? 52.440 5.424 -64.476 1.00 83.00 105 CYS A O 1
ATOM 833 N N . PRO A 1 106 ? 50.429 6.207 -65.101 1.00 83.31 106 PRO A N 1
ATOM 834 C CA . PRO A 1 106 ? 50.868 6.529 -66.460 1.00 83.31 106 PRO A CA 1
ATOM 835 C C . PRO A 1 106 ? 52.005 7.559 -66.494 1.00 83.31 106 PRO A C 1
ATOM 837 O O . PRO A 1 106 ? 52.875 7.488 -67.348 1.00 83.31 106 PRO A O 1
ATOM 840 N N . GLN A 1 107 ? 52.010 8.503 -65.546 1.00 78.62 107 GLN A N 1
ATOM 841 C CA . GLN A 1 107 ? 53.036 9.548 -65.454 1.00 78.62 107 GLN A CA 1
ATOM 842 C C . GLN A 1 107 ? 54.374 9.011 -64.934 1.00 78.62 107 GLN A C 1
ATOM 844 O O . GLN A 1 107 ? 55.412 9.614 -65.187 1.00 78.62 107 GLN A O 1
ATOM 849 N N . LEU A 1 108 ? 54.340 7.916 -64.172 1.00 76.62 108 LEU A N 1
ATOM 850 C CA . LEU A 1 108 ? 55.529 7.250 -63.647 1.00 76.62 108 LEU A CA 1
ATOM 851 C C . LEU A 1 108 ? 56.103 6.219 -64.627 1.00 76.62 108 LEU A C 1
ATOM 853 O O . LEU A 1 108 ? 57.303 5.990 -64.586 1.00 76.62 108 LEU A O 1
ATOM 857 N N . ASP A 1 109 ? 55.276 5.628 -65.496 1.00 75.19 109 ASP A N 1
ATOM 858 C CA . ASP A 1 109 ? 55.719 4.675 -66.528 1.00 75.19 109 ASP A CA 1
ATOM 859 C C . ASP A 1 109 ? 56.383 5.364 -67.744 1.00 75.19 109 ASP A C 1
ATOM 861 O O . ASP A 1 109 ? 57.075 4.709 -68.520 1.00 75.19 109 ASP A O 1
ATOM 865 N N . GLU A 1 110 ? 56.182 6.676 -67.924 1.00 70.44 110 GLU A N 1
ATOM 866 C CA . GLU A 1 110 ? 56.828 7.488 -68.974 1.00 70.44 110 GLU A CA 1
ATOM 867 C C . GLU A 1 110 ? 58.190 8.095 -68.557 1.00 70.44 110 GLU A C 1
ATOM 869 O O . GLU A 1 110 ? 58.797 8.818 -69.352 1.00 70.44 110 GLU A O 1
ATOM 874 N N . GLN A 1 111 ? 58.685 7.813 -67.342 1.00 55.66 111 GLN A N 1
ATOM 875 C CA . GLN A 1 111 ? 60.032 8.189 -66.869 1.00 55.66 111 GLN A CA 1
ATOM 876 C C . GLN A 1 111 ? 61.016 7.020 -66.937 1.00 55.66 111 GLN A C 1
ATOM 878 O O . GLN A 1 111 ? 62.195 7.287 -67.265 1.00 55.66 111 GLN A O 1
#

Secondary structure (DSSP, 8-state):
--HHHHSPPPTTSHHHHHHHHTT--TTPPPSTTS-S-SSPPP-----S-SPTTHHHHHHHHHHHHHHHHHHHHHHHHHHHHHHHHHHHHHHHHHHHHHHHHHHHHHHHHT-

InterPro domains:
  IPR000467 G-patch domain [PF01585]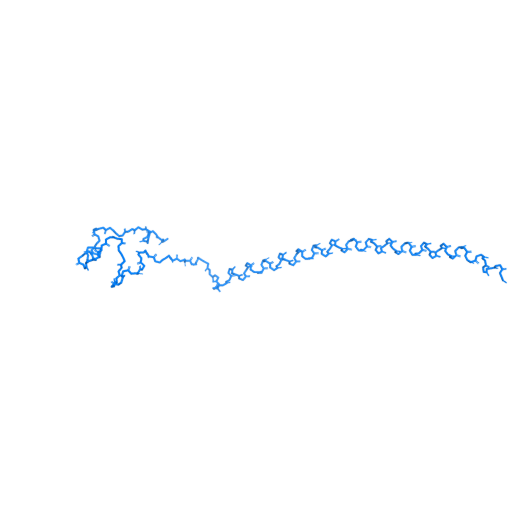 (12-53)
  IPR000467 G-patch domain [PS50174] (11-57)
  IPR000467 G-patch domain [SM00443] (9-55)
  IPR039249 G patch domain-containing protein 11 [PTHR21032] (3-111)

Radius of gyration: 40.29 Å; chains: 1; bounding box: 86×30×102 Å

Organism: NCBI:txid1963864